Protein AF-A0A2V9NDW3-F1 (afdb_monomer_lite)

pLDDT: mean 90.46, std 9.95, range [51.25, 98.56]

Foldseek 3Di:
DQAAALDPPDDLQRVLVVLLVAFLLCCCCPRLNHDVVVSVVQQCVCCVPPVGGSRPHGSSLCVLQPHDRCRNNPHDDADHPNHDPSSGDDPVVVVDDDADPVHCVVVVVVD

Secondary structure (DSSP, 8-state):
-PPP-SSTT--HHHHHHHHTTSBHHHIIIIIS---HHHHHHHTTTTHHHHSS-TTTSBHHHHHHTT-SS-GGG-PPSSPPTT--GGGS--HHHHT-----TTTTHHHHTT-

Sequence (111 aa):
RRGADYFPGLSSDEKKARLARMSYAHYLTDIARVDPQIVKLYQNAPQALFGLGIDAMSAQDAWGYGFLGFRGLNLEPGAGKGMNRDIIPNEEAENYFYHFPDGNASIARLL

Structure (mmCIF, N/CA/C/O backbone):
data_AF-A0A2V9NDW3-F1
#
_entry.id   AF-A0A2V9NDW3-F1
#
loop_
_atom_site.group_PDB
_atom_site.id
_atom_site.type_symbol
_atom_site.label_atom_id
_atom_site.label_alt_id
_atom_site.label_comp_id
_atom_site.label_asym_id
_atom_site.label_entity_id
_atom_site.label_seq_id
_atom_site.pdbx_PDB_ins_code
_atom_site.Cartn_x
_atom_site.Cartn_y
_atom_site.Cartn_z
_atom_site.occupancy
_atom_site.B_iso_or_equiv
_atom_site.auth_seq_id
_atom_site.auth_comp_id
_atom_site.auth_asym_id
_atom_site.auth_atom_id
_atom_site.pdbx_PDB_model_num
ATOM 1 N N . ARG A 1 1 ? -16.375 10.147 -3.235 1.00 51.25 1 ARG A N 1
ATOM 2 C CA . ARG A 1 1 ? -16.904 9.271 -2.157 1.00 51.25 1 ARG A CA 1
ATOM 3 C C . ARG A 1 1 ? -15.755 8.986 -1.187 1.00 51.25 1 ARG A C 1
ATOM 5 O O . ARG A 1 1 ? -14.662 8.723 -1.676 1.00 51.25 1 ARG A O 1
ATOM 12 N N . ARG A 1 2 ? -15.941 9.134 0.135 1.00 65.19 2 ARG A N 1
ATOM 13 C CA . ARG A 1 2 ? -14.932 8.711 1.133 1.00 65.19 2 ARG A CA 1
ATOM 14 C C . ARG A 1 2 ? -14.798 7.180 1.057 1.00 65.19 2 ARG A C 1
ATOM 16 O O . ARG A 1 2 ? -15.808 6.517 0.843 1.00 65.19 2 ARG A O 1
ATOM 23 N N . GLY A 1 3 ? -13.574 6.650 1.109 1.00 80.00 3 GLY A N 1
ATOM 24 C CA . GLY A 1 3 ? -13.339 5.197 1.127 1.00 80.00 3 GLY A CA 1
ATOM 25 C C . GLY A 1 3 ? -13.713 4.586 2.482 1.00 80.00 3 GLY A C 1
ATOM 26 O O . GLY A 1 3 ? -13.918 5.331 3.438 1.00 80.00 3 GLY A O 1
ATOM 27 N N . ALA A 1 4 ? -13.790 3.257 2.568 1.00 89.94 4 ALA A N 1
ATOM 28 C CA . ALA A 1 4 ? -14.029 2.552 3.828 1.00 89.94 4 ALA A CA 1
ATOM 29 C C . ALA A 1 4 ? -12.758 2.496 4.693 1.00 89.94 4 ALA A C 1
ATOM 31 O O . ALA A 1 4 ? -11.664 2.270 4.170 1.00 89.94 4 ALA A O 1
ATOM 32 N N . ASP A 1 5 ? -12.903 2.685 6.007 1.00 94.69 5 ASP A N 1
ATOM 33 C CA . ASP A 1 5 ? -11.826 2.412 6.959 1.00 94.69 5 ASP A CA 1
ATOM 34 C C . ASP A 1 5 ? -11.834 0.923 7.314 1.00 94.69 5 ASP A C 1
ATOM 36 O O . ASP A 1 5 ? -12.727 0.445 8.012 1.00 94.69 5 ASP A O 1
ATOM 40 N N . TYR A 1 6 ? -10.850 0.181 6.811 1.00 95.69 6 TYR A N 1
ATOM 41 C CA . TYR A 1 6 ? -10.739 -1.259 7.047 1.00 95.69 6 TYR A CA 1
ATOM 42 C C . TYR A 1 6 ? -10.116 -1.608 8.403 1.00 95.69 6 TYR A C 1
ATOM 44 O O . TYR A 1 6 ? -10.124 -2.774 8.796 1.00 95.69 6 TYR A O 1
ATOM 52 N N . PHE A 1 7 ? -9.580 -0.617 9.122 1.00 96.69 7 PHE A N 1
ATOM 53 C CA . PHE A 1 7 ? -8.934 -0.800 10.421 1.00 96.69 7 PHE A CA 1
ATOM 54 C C . PHE A 1 7 ? -9.490 0.179 11.467 1.00 96.69 7 PHE A C 1
ATOM 56 O O . PHE A 1 7 ? -8.728 0.966 12.039 1.00 96.69 7 PHE A O 1
ATOM 63 N N . PRO A 1 8 ? -10.810 0.163 11.723 1.00 95.94 8 PRO A N 1
ATOM 64 C CA . PRO A 1 8 ? -11.409 1.075 12.685 1.00 95.94 8 PRO A CA 1
ATOM 65 C C . PRO A 1 8 ? -10.797 0.869 14.077 1.00 95.94 8 PRO A C 1
ATOM 67 O O . PRO A 1 8 ? -10.533 -0.258 14.495 1.00 95.94 8 PRO A O 1
ATOM 70 N N . GLY A 1 9 ? -10.572 1.973 14.788 1.00 96.62 9 GLY A N 1
ATOM 71 C CA . GLY A 1 9 ? -10.006 1.967 16.140 1.00 96.62 9 GLY A CA 1
ATOM 72 C C . GLY A 1 9 ? -8.478 1.897 16.215 1.00 96.62 9 GLY A C 1
ATOM 73 O O . GLY A 1 9 ? -7.946 2.039 17.309 1.00 96.62 9 GLY A O 1
ATOM 74 N N . LEU A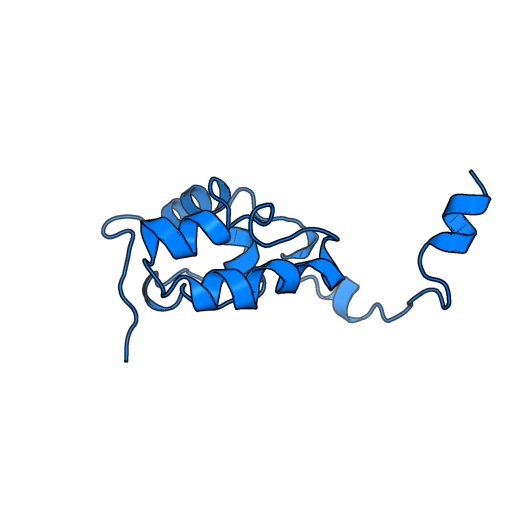 1 10 ? -7.772 1.730 15.091 1.00 98.06 10 LEU A N 1
ATOM 75 C CA . LEU A 1 10 ? -6.312 1.857 15.048 1.00 98.06 10 LEU A CA 1
ATOM 76 C C . LEU A 1 10 ? -5.893 3.299 14.745 1.00 98.06 10 LEU A C 1
ATOM 78 O O . LEU A 1 10 ? -6.498 3.969 13.904 1.00 98.06 10 LEU A O 1
ATOM 82 N N . SER A 1 11 ? -4.814 3.751 15.376 1.00 98.00 11 SER A N 1
ATOM 83 C CA . SER A 1 11 ? -4.102 4.971 14.991 1.00 98.00 11 SER A CA 1
ATOM 84 C C . SER A 1 11 ? -3.438 4.818 13.618 1.00 98.00 11 SER A C 1
ATOM 86 O O . SER A 1 11 ? -3.206 3.708 13.135 1.00 98.00 11 SER A O 1
ATOM 88 N N . SER A 1 12 ? -3.092 5.940 12.981 1.00 98.00 12 SER A N 1
ATOM 89 C CA . SER A 1 12 ? -2.375 5.938 11.697 1.00 98.00 12 SER A CA 1
ATOM 90 C C . SER A 1 12 ? -1.098 5.083 11.744 1.00 98.00 12 SER A C 1
ATOM 92 O O . SER A 1 12 ? -0.868 4.274 10.844 1.00 98.00 12 SER A O 1
ATOM 94 N N . ASP A 1 13 ? -0.310 5.181 12.818 1.00 98.12 13 ASP A N 1
ATOM 95 C CA . ASP A 1 13 ? 0.936 4.420 12.964 1.00 98.12 13 ASP A CA 1
ATOM 96 C C . ASP A 1 13 ? 0.695 2.917 13.129 1.00 98.12 13 ASP A C 1
ATOM 98 O O . ASP A 1 13 ? 1.405 2.105 12.533 1.00 98.12 13 ASP A O 1
ATOM 102 N N . GLU A 1 14 ? -0.344 2.523 13.868 1.00 98.25 14 GLU A N 1
ATOM 103 C CA . GLU A 1 14 ? -0.741 1.116 13.990 1.00 98.25 14 GLU A CA 1
ATOM 104 C C . GLU A 1 14 ? -1.244 0.556 12.656 1.00 98.25 14 GLU A C 1
ATOM 106 O O . GLU A 1 14 ? -0.900 -0.571 12.288 1.00 98.25 14 GLU A O 1
ATOM 111 N N . LYS A 1 15 ? -2.006 1.347 11.887 1.00 98.50 15 LYS A N 1
ATOM 112 C CA . LYS A 1 15 ? -2.437 0.964 10.536 1.00 98.50 15 LYS A CA 1
ATOM 113 C C . LYS A 1 15 ? -1.236 0.771 9.614 1.00 98.50 15 LYS A C 1
ATOM 115 O O . LYS A 1 15 ? -1.152 -0.261 8.952 1.00 98.50 15 LYS A O 1
ATOM 120 N N . LYS A 1 16 ? -0.283 1.709 9.604 1.00 98.38 16 LYS A N 1
ATOM 121 C CA . LYS A 1 16 ? 0.965 1.608 8.828 1.00 98.38 16 LYS A CA 1
ATOM 122 C C . LYS A 1 16 ? 1.779 0.373 9.221 1.00 98.38 16 LYS A C 1
ATOM 124 O O . LYS A 1 16 ? 2.153 -0.415 8.355 1.00 98.38 16 LYS A O 1
ATOM 129 N N . ALA A 1 17 ? 1.973 0.140 10.520 1.00 98.12 17 ALA A N 1
ATOM 130 C CA . ALA A 1 17 ? 2.690 -1.029 11.026 1.00 98.12 17 ALA A CA 1
ATOM 131 C C . ALA A 1 17 ? 2.007 -2.350 10.640 1.00 98.12 17 ALA A C 1
ATOM 133 O O . ALA A 1 17 ? 2.687 -3.329 10.335 1.00 98.12 17 ALA A O 1
ATOM 134 N N . ARG A 1 18 ? 0.669 -2.387 10.617 1.00 98.19 18 ARG A N 1
ATOM 135 C CA . ARG A 1 18 ? -0.096 -3.547 10.147 1.00 98.19 18 ARG A CA 1
ATOM 136 C C . ARG A 1 18 ? 0.060 -3.761 8.642 1.00 98.19 18 ARG A C 1
ATOM 138 O O . ARG A 1 18 ? 0.310 -4.886 8.216 1.00 98.19 18 ARG A O 1
ATOM 145 N N . LEU A 1 19 ? -0.047 -2.697 7.846 1.00 98.56 19 LEU A N 1
ATOM 146 C CA . LEU A 1 19 ? 0.154 -2.734 6.393 1.00 98.56 19 LEU A CA 1
ATOM 147 C C . LEU A 1 19 ? 1.576 -3.182 6.008 1.00 98.56 19 LEU A C 1
ATOM 149 O O . LEU A 1 19 ? 1.750 -3.841 4.989 1.00 98.56 19 LEU A O 1
ATOM 153 N N . ALA A 1 20 ? 2.577 -2.905 6.847 1.00 98.12 20 ALA A N 1
ATOM 154 C CA . ALA A 1 20 ? 3.956 -3.376 6.674 1.00 98.12 20 ALA A CA 1
ATOM 155 C C . ALA A 1 20 ? 4.106 -4.909 6.713 1.00 98.12 20 ALA A C 1
ATOM 157 O O . ALA A 1 20 ? 5.140 -5.445 6.324 1.00 98.12 20 ALA A O 1
ATOM 158 N N . ARG A 1 21 ? 3.115 -5.623 7.264 1.00 97.62 21 ARG A N 1
ATOM 159 C CA . ARG A 1 21 ? 3.166 -7.072 7.525 1.00 97.62 21 ARG A CA 1
ATOM 160 C C . ARG A 1 21 ? 2.298 -7.894 6.575 1.00 97.62 21 ARG A C 1
ATOM 162 O O . ARG A 1 21 ? 2.133 -9.089 6.794 1.00 97.62 21 ARG A O 1
ATOM 169 N N . MET A 1 22 ? 1.744 -7.273 5.538 1.00 98.25 22 MET A N 1
ATOM 170 C CA . MET A 1 22 ? 0.986 -7.953 4.491 1.00 98.25 22 MET A CA 1
ATOM 171 C C . MET A 1 22 ? 1.413 -7.444 3.121 1.00 98.25 22 MET A C 1
ATOM 173 O O . MET A 1 22 ? 1.797 -6.282 2.981 1.00 98.25 22 MET A O 1
ATOM 177 N N . SER A 1 23 ? 1.323 -8.305 2.112 1.00 98.31 23 SER A N 1
ATOM 178 C CA . SER A 1 23 ? 1.519 -7.875 0.734 1.00 98.31 23 SER A CA 1
ATOM 179 C C . SER A 1 23 ? 0.359 -6.996 0.272 1.00 98.31 23 SER A C 1
ATOM 181 O O . SER A 1 23 ? -0.759 -7.073 0.796 1.00 98.31 23 SER A O 1
ATOM 183 N N . TYR A 1 24 ? 0.601 -6.164 -0.734 1.00 98.19 24 TYR A N 1
ATOM 184 C CA . TYR A 1 24 ? -0.453 -5.365 -1.344 1.00 98.19 24 TYR A CA 1
ATOM 185 C C . TYR A 1 24 ? -1.504 -6.253 -2.035 1.00 98.19 24 TYR A C 1
ATOM 187 O O . TYR A 1 24 ? -2.694 -5.957 -1.948 1.00 98.19 24 TYR A O 1
ATOM 195 N N . ALA A 1 25 ? -1.107 -7.403 -2.599 1.00 98.31 25 ALA A N 1
ATOM 196 C CA . ALA A 1 25 ? -2.039 -8.423 -3.096 1.00 98.31 25 ALA A CA 1
ATOM 197 C C . ALA A 1 25 ? -3.013 -8.914 -2.010 1.00 98.31 25 ALA A C 1
ATOM 199 O O . ALA A 1 25 ? -4.226 -8.946 -2.231 1.00 98.31 25 ALA A O 1
ATOM 200 N N . HIS A 1 26 ? -2.487 -9.271 -0.831 1.00 98.50 26 HIS A N 1
ATOM 201 C CA . HIS A 1 26 ? -3.283 -9.719 0.316 1.00 98.50 26 HIS A CA 1
ATOM 202 C C . HIS A 1 26 ? -4.216 -8.593 0.779 1.00 98.50 26 HIS A C 1
ATOM 204 O O . HIS A 1 26 ? -5.419 -8.801 0.925 1.00 98.50 26 HIS A O 1
ATOM 210 N N . TYR A 1 27 ? -3.705 -7.367 0.918 1.00 98.50 27 TYR A N 1
ATOM 211 C CA . TYR A 1 27 ? -4.535 -6.217 1.270 1.00 98.50 27 TYR A CA 1
ATOM 212 C C . TYR A 1 27 ? -5.710 -6.018 0.297 1.00 98.50 27 TYR A C 1
ATOM 214 O O . TYR A 1 27 ? -6.851 -5.875 0.736 1.00 98.50 27 TYR A O 1
ATOM 222 N N . LEU A 1 28 ? -5.460 -6.044 -1.014 1.00 97.88 28 LEU A N 1
ATOM 223 C CA . LEU A 1 28 ? -6.511 -5.883 -2.019 1.00 97.88 28 LEU A CA 1
ATOM 224 C C . LEU A 1 28 ? -7.548 -7.014 -1.968 1.00 97.88 28 LEU A C 1
ATOM 226 O O . LEU A 1 28 ? -8.745 -6.744 -2.069 1.00 97.88 28 LEU A O 1
ATOM 230 N N . THR A 1 29 ? -7.094 -8.252 -1.781 1.00 97.94 29 THR A N 1
ATOM 231 C CA . THR A 1 29 ? -7.943 -9.451 -1.827 1.00 97.94 29 THR A CA 1
ATOM 232 C C . THR A 1 29 ? -8.784 -9.608 -0.562 1.00 97.94 29 THR A C 1
ATOM 234 O O . THR A 1 29 ? -10.008 -9.687 -0.644 1.00 97.94 29 THR A O 1
ATOM 237 N N . ASP A 1 30 ? -8.159 -9.601 0.616 1.00 97.81 30 ASP A N 1
ATOM 238 C CA . ASP A 1 30 ? -8.830 -10.044 1.845 1.00 97.81 30 ASP A CA 1
ATOM 239 C C . ASP A 1 30 ? -9.342 -8.883 2.701 1.00 97.81 30 ASP A C 1
ATOM 241 O O . ASP A 1 30 ? -10.361 -9.015 3.390 1.00 97.81 30 ASP A O 1
ATOM 245 N N . ILE A 1 31 ? -8.662 -7.731 2.638 1.00 97.56 31 ILE A N 1
ATOM 246 C CA . ILE A 1 31 ? -8.996 -6.547 3.439 1.00 97.56 31 ILE A CA 1
ATOM 247 C C . ILE A 1 31 ? -9.925 -5.614 2.662 1.00 97.56 31 ILE A C 1
ATOM 249 O O . ILE A 1 31 ? -11.042 -5.350 3.101 1.00 97.56 31 ILE A O 1
ATOM 253 N N . ALA A 1 32 ? -9.479 -5.133 1.500 1.00 96.25 32 ALA A N 1
ATOM 254 C CA . ALA A 1 32 ? -10.249 -4.215 0.668 1.00 96.25 32 ALA A CA 1
ATOM 255 C C . ALA A 1 32 ? -11.299 -4.928 -0.197 1.00 96.25 32 ALA A C 1
ATOM 257 O O . ALA A 1 32 ? -12.240 -4.279 -0.654 1.00 96.25 32 ALA A O 1
ATOM 258 N N . ARG A 1 33 ? -11.148 -6.245 -0.405 1.00 96.19 33 ARG A N 1
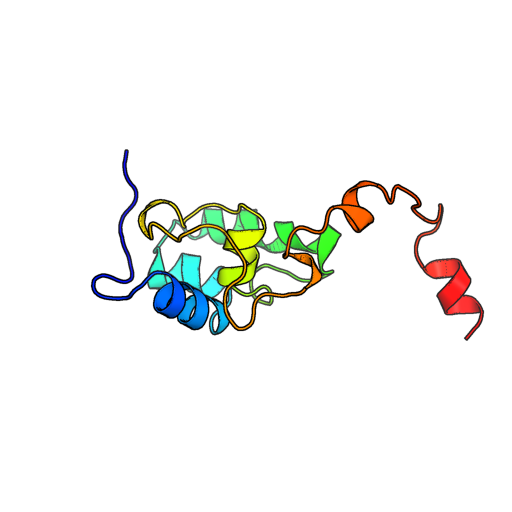ATOM 259 C CA . ARG A 1 33 ? -12.058 -7.104 -1.181 1.00 96.19 33 ARG A CA 1
ATOM 260 C C . ARG A 1 33 ? -12.423 -6.502 -2.536 1.00 96.19 33 ARG A C 1
ATOM 262 O O . ARG A 1 33 ? -13.594 -6.445 -2.913 1.00 96.19 33 ARG A O 1
ATOM 269 N N . VAL A 1 34 ? -11.412 -6.001 -3.242 1.00 94.44 34 VAL A N 1
ATOM 270 C CA . VAL A 1 34 ? -11.597 -5.473 -4.596 1.00 94.44 34 VAL A CA 1
ATOM 271 C C . VAL A 1 34 ? -11.852 -6.614 -5.577 1.00 94.44 34 VAL A C 1
ATOM 273 O O . VAL A 1 34 ? -11.578 -7.779 -5.290 1.00 94.44 34 VAL A O 1
ATOM 276 N N . ASP A 1 35 ? -12.353 -6.273 -6.760 1.00 96.50 35 ASP A N 1
ATOM 277 C CA . ASP A 1 35 ? -12.526 -7.253 -7.826 1.00 96.50 35 ASP A CA 1
ATOM 278 C C . ASP A 1 35 ? -11.176 -7.929 -8.177 1.00 96.50 35 ASP A C 1
ATOM 280 O O . ASP A 1 35 ? -10.173 -7.223 -8.353 1.00 96.50 35 ASP A O 1
ATOM 284 N N . PRO A 1 36 ? -11.111 -9.269 -8.318 1.00 96.69 36 PRO A N 1
ATOM 285 C CA . PRO A 1 36 ? -9.883 -9.983 -8.674 1.00 96.69 36 PRO A CA 1
ATOM 286 C C . PRO A 1 36 ? -9.199 -9.488 -9.960 1.00 96.69 36 PRO A C 1
ATOM 288 O O . PRO A 1 36 ? -7.987 -9.648 -10.117 1.00 96.69 36 PRO A O 1
ATOM 291 N N . GLN A 1 37 ? -9.938 -8.876 -10.890 1.00 97.62 37 GLN A N 1
ATOM 292 C CA . GLN A 1 37 ? -9.370 -8.255 -12.088 1.00 97.62 37 GLN A CA 1
ATOM 293 C C . GLN A 1 37 ? -8.462 -7.065 -11.750 1.00 97.62 37 GLN A C 1
ATOM 295 O O . GLN A 1 37 ? -7.476 -6.845 -12.452 1.00 97.62 37 GLN A O 1
ATOM 300 N N . ILE A 1 38 ? -8.729 -6.338 -10.661 1.00 95.31 38 ILE A N 1
ATOM 301 C CA . ILE A 1 38 ? -7.867 -5.247 -10.183 1.00 95.31 38 ILE A CA 1
ATOM 302 C C . ILE A 1 38 ? -6.548 -5.802 -9.647 1.00 95.31 38 ILE A C 1
ATOM 304 O O . ILE A 1 38 ? -5.491 -5.255 -9.950 1.00 95.31 38 ILE A O 1
ATOM 308 N N . VAL A 1 39 ? -6.584 -6.919 -8.915 1.00 96.69 39 VAL A N 1
ATOM 309 C CA . VAL A 1 39 ? -5.365 -7.587 -8.428 1.00 96.69 39 VAL A CA 1
ATOM 310 C C . VAL A 1 39 ? -4.494 -8.021 -9.610 1.00 96.69 39 VAL A C 1
ATOM 312 O O . VAL A 1 39 ? -3.304 -7.718 -9.643 1.00 96.69 39 VAL A O 1
ATOM 315 N N . LYS A 1 40 ? -5.099 -8.637 -10.637 1.00 96.19 40 LYS A N 1
ATOM 316 C CA . LYS A 1 40 ? -4.393 -9.022 -11.872 1.00 96.19 40 LYS A CA 1
ATOM 317 C C . LYS A 1 40 ? -3.803 -7.823 -12.612 1.00 96.19 40 LYS A C 1
ATOM 319 O O . LYS A 1 40 ? -2.674 -7.906 -13.081 1.00 96.19 40 LYS A O 1
ATOM 324 N N . LEU A 1 41 ? -4.548 -6.720 -12.703 1.00 94.94 41 LEU A N 1
ATOM 325 C CA . LEU A 1 41 ? -4.085 -5.489 -13.345 1.00 94.94 41 LEU A CA 1
ATOM 326 C C . LEU A 1 41 ? -2.856 -4.909 -12.633 1.00 94.94 41 LEU A C 1
ATOM 328 O O . LEU A 1 41 ? -1.903 -4.496 -13.287 1.00 94.94 41 LEU A O 1
ATOM 332 N N . TYR A 1 42 ? -2.869 -4.895 -11.300 1.00 94.62 42 TYR A N 1
ATOM 333 C CA . TYR A 1 42 ? -1.779 -4.335 -10.506 1.00 94.62 42 TYR A CA 1
ATOM 334 C C . TYR A 1 42 ? -0.593 -5.285 -10.332 1.00 94.62 42 TYR A C 1
ATOM 336 O O . TYR A 1 42 ? 0.461 -4.815 -9.911 1.00 94.62 42 TYR A O 1
ATOM 344 N N . GLN A 1 43 ? -0.721 -6.574 -10.678 1.00 95.94 43 GLN A N 1
ATOM 345 C CA . GLN A 1 43 ? 0.266 -7.608 -10.351 1.00 95.94 43 GLN A CA 1
ATOM 346 C C . GLN A 1 43 ? 1.708 -7.201 -10.675 1.00 95.94 43 GLN A C 1
ATOM 348 O O . GLN A 1 43 ? 2.589 -7.334 -9.830 1.00 95.94 43 GLN A O 1
ATOM 353 N N . ASN A 1 44 ? 1.924 -6.640 -11.866 1.00 95.12 44 ASN A N 1
ATOM 354 C CA . ASN A 1 44 ? 3.250 -6.281 -12.369 1.00 95.12 44 ASN A CA 1
ATOM 355 C C . ASN A 1 44 ? 3.589 -4.788 -12.219 1.00 95.12 44 ASN A C 1
ATOM 357 O O . ASN A 1 44 ? 4.685 -4.381 -12.591 1.00 95.12 44 ASN A O 1
ATOM 361 N N . ALA A 1 45 ? 2.686 -3.964 -11.673 1.00 93.00 45 ALA A N 1
ATOM 362 C CA . ALA A 1 45 ? 2.889 -2.519 -11.549 1.00 93.00 45 ALA A CA 1
ATOM 363 C C . ALA A 1 45 ? 4.196 -2.115 -10.825 1.00 93.00 45 ALA A C 1
ATOM 365 O O . ALA A 1 45 ? 4.836 -1.169 -11.283 1.00 93.00 45 ALA A O 1
ATOM 366 N N . PRO A 1 46 ? 4.648 -2.806 -9.755 1.00 91.94 46 PRO A N 1
ATOM 367 C CA . PRO A 1 46 ? 5.894 -2.444 -9.080 1.00 91.94 46 PRO A CA 1
ATOM 368 C C . PRO A 1 46 ? 7.167 -3.009 -9.733 1.00 91.94 46 PRO A C 1
ATOM 370 O O . PRO A 1 46 ? 8.260 -2.677 -9.276 1.00 91.94 46 PRO A O 1
ATOM 373 N N . GLN A 1 47 ? 7.085 -3.821 -10.796 1.00 90.25 47 GLN A N 1
ATOM 374 C CA . GLN A 1 47 ? 8.264 -4.501 -11.358 1.00 90.25 47 GLN A CA 1
ATOM 375 C C . GLN A 1 47 ? 9.329 -3.539 -11.886 1.00 90.25 47 GLN A C 1
ATOM 377 O O . GLN A 1 47 ? 10.514 -3.817 -11.742 1.00 90.25 47 GLN A O 1
ATOM 382 N N . ALA A 1 48 ? 8.931 -2.397 -12.451 1.00 81.31 48 ALA A N 1
ATOM 383 C CA . ALA A 1 48 ? 9.880 -1.397 -12.941 1.00 81.31 48 ALA A CA 1
ATOM 384 C C . ALA A 1 48 ? 10.725 -0.764 -11.818 1.00 81.31 48 ALA A C 1
ATOM 386 O O . ALA A 1 48 ? 11.792 -0.226 -12.092 1.00 81.31 48 ALA A O 1
ATOM 387 N N . LEU A 1 49 ? 10.255 -0.834 -10.569 1.00 79.69 49 LEU A N 1
ATOM 388 C CA . LEU A 1 49 ? 10.932 -0.269 -9.402 1.00 79.69 49 LEU A CA 1
ATOM 389 C C . LEU A 1 49 ? 11.631 -1.328 -8.562 1.00 79.69 49 LEU A C 1
ATOM 391 O O . LEU A 1 49 ? 12.764 -1.138 -8.143 1.00 79.69 49 LEU A O 1
ATOM 395 N N . PHE A 1 50 ? 10.949 -2.446 -8.321 1.00 81.62 50 PHE A N 1
ATOM 396 C CA . PHE A 1 50 ? 11.381 -3.461 -7.363 1.00 81.62 50 PHE A CA 1
ATOM 397 C C . PHE A 1 50 ? 11.775 -4.786 -8.016 1.00 81.62 50 PHE A C 1
ATOM 399 O O . PHE A 1 50 ? 12.237 -5.686 -7.323 1.00 81.62 50 PHE A O 1
ATOM 406 N N . GLY A 1 51 ? 11.546 -4.960 -9.322 1.00 87.88 51 GLY A N 1
ATOM 407 C CA . GLY A 1 51 ? 11.720 -6.246 -10.011 1.00 87.88 51 GLY A CA 1
ATOM 408 C C . GLY A 1 51 ? 10.731 -7.335 -9.572 1.00 87.88 51 GLY A C 1
ATOM 409 O O . GLY A 1 51 ? 10.859 -8.486 -9.978 1.00 87.88 51 GLY A O 1
ATOM 410 N N . LEU A 1 52 ? 9.745 -6.986 -8.742 1.00 91.50 52 LEU A N 1
ATOM 411 C CA . LEU A 1 52 ? 8.823 -7.902 -8.073 1.00 91.50 52 LEU A CA 1
ATOM 412 C C . LEU A 1 52 ? 7.371 -7.445 -8.260 1.00 91.50 52 LEU A C 1
ATOM 414 O O . LEU A 1 52 ? 7.121 -6.296 -8.625 1.00 91.50 52 LEU A O 1
ATOM 418 N N . GLY A 1 53 ? 6.417 -8.349 -8.023 1.00 96.12 53 GLY A N 1
ATOM 419 C CA . GLY A 1 53 ? 4.984 -8.058 -8.077 1.00 96.12 53 GLY A CA 1
ATOM 420 C C . GLY A 1 53 ? 4.385 -7.589 -6.745 1.00 96.12 53 GLY A C 1
ATOM 421 O O . GLY A 1 53 ? 5.050 -7.545 -5.708 1.00 96.12 53 GLY A O 1
ATOM 422 N N . ILE A 1 54 ? 3.093 -7.240 -6.758 1.00 97.62 54 ILE A N 1
ATOM 423 C CA . ILE A 1 54 ? 2.359 -6.764 -5.561 1.00 97.62 54 ILE A CA 1
ATOM 424 C C . ILE A 1 54 ? 2.149 -7.844 -4.490 1.00 97.62 54 ILE A C 1
ATOM 426 O O . ILE A 1 54 ? 1.732 -7.543 -3.372 1.00 97.62 54 ILE A O 1
ATOM 430 N N . ASP A 1 55 ? 2.406 -9.100 -4.831 1.00 96.94 55 ASP A N 1
ATOM 431 C CA . ASP A 1 55 ? 2.459 -10.246 -3.928 1.00 96.94 55 ASP A CA 1
ATOM 432 C C . ASP A 1 55 ? 3.709 -10.228 -3.035 1.00 96.94 55 ASP A C 1
ATOM 434 O O . ASP A 1 55 ? 3.670 -10.785 -1.939 1.00 96.94 55 ASP A O 1
ATOM 438 N N . ALA A 1 56 ? 4.764 -9.519 -3.452 1.00 95.56 56 ALA A N 1
ATOM 439 C CA . ALA A 1 56 ? 5.999 -9.329 -2.692 1.00 95.56 56 ALA A CA 1
ATOM 440 C C . ALA A 1 56 ? 6.210 -7.884 -2.188 1.00 95.56 56 ALA A C 1
ATOM 442 O O . ALA A 1 56 ? 7.050 -7.653 -1.322 1.00 95.56 56 ALA A O 1
ATOM 443 N N . MET A 1 57 ? 5.442 -6.908 -2.683 1.00 95.69 57 MET A N 1
ATO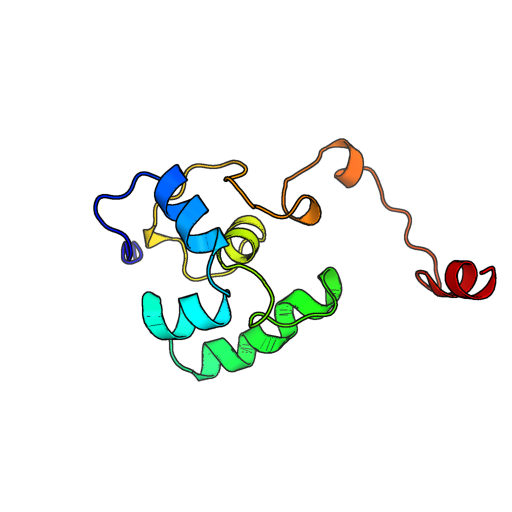M 444 C CA . MET A 1 57 ? 5.438 -5.527 -2.179 1.00 95.69 57 MET A CA 1
ATOM 445 C C . MET A 1 57 ? 4.555 -5.406 -0.930 1.00 95.69 57 MET A C 1
ATOM 447 O O . MET A 1 57 ? 3.408 -5.857 -0.950 1.00 95.69 57 MET A O 1
ATOM 451 N N . SER A 1 58 ? 5.037 -4.766 0.143 1.00 97.81 58 SER A N 1
ATOM 452 C CA . SER A 1 58 ? 4.197 -4.536 1.326 1.00 97.81 58 SER A CA 1
ATOM 453 C C . SER A 1 58 ? 3.057 -3.554 1.023 1.00 97.81 58 SER A C 1
ATOM 455 O O . SER A 1 58 ? 3.193 -2.643 0.203 1.00 97.81 58 SER A O 1
ATOM 457 N N . ALA A 1 59 ? 1.917 -3.697 1.699 1.00 98.19 59 ALA A N 1
ATOM 458 C CA . ALA A 1 59 ? 0.796 -2.777 1.512 1.00 98.19 59 ALA A CA 1
ATOM 459 C C . ALA A 1 59 ? 1.119 -1.356 2.014 1.00 98.19 59 ALA A C 1
ATOM 461 O O . ALA A 1 59 ? 0.566 -0.382 1.508 1.00 98.19 59 ALA A O 1
ATOM 462 N N . GLN A 1 60 ? 2.036 -1.219 2.979 1.00 98.25 60 GLN A N 1
ATOM 463 C CA . GLN A 1 60 ? 2.523 0.089 3.421 1.00 98.25 60 GLN A CA 1
ATOM 464 C C . GLN A 1 60 ? 3.349 0.770 2.325 1.00 98.25 60 GLN A C 1
ATOM 466 O O . GLN A 1 60 ? 3.170 1.962 2.089 1.00 98.25 60 GLN A O 1
ATOM 471 N N . ASP A 1 61 ? 4.219 0.022 1.647 1.00 96.88 61 ASP A N 1
ATOM 472 C CA . ASP A 1 61 ? 5.019 0.549 0.542 1.00 96.88 61 ASP A CA 1
ATOM 473 C C . ASP A 1 61 ? 4.126 0.949 -0.631 1.00 96.88 61 ASP A C 1
ATOM 475 O O . ASP A 1 61 ? 4.309 2.012 -1.212 1.00 96.88 61 ASP A O 1
ATOM 479 N N . ALA A 1 62 ? 3.102 0.145 -0.936 1.00 96.94 62 ALA A N 1
ATOM 480 C CA . ALA A 1 62 ? 2.107 0.485 -1.950 1.00 96.94 62 ALA A CA 1
ATOM 481 C C . ALA A 1 62 ? 1.370 1.795 -1.615 1.00 96.94 62 ALA A C 1
ATOM 483 O O . ALA A 1 62 ? 1.134 2.610 -2.506 1.00 96.94 62 ALA A O 1
ATOM 484 N N . TRP A 1 63 ? 1.044 2.032 -0.339 1.00 97.38 63 TRP A N 1
ATOM 485 C CA . TRP A 1 63 ? 0.481 3.311 0.099 1.00 97.38 63 TRP A CA 1
ATOM 486 C C . TRP A 1 63 ? 1.467 4.468 -0.084 1.00 97.38 63 TRP A C 1
ATOM 488 O O . TRP A 1 63 ? 1.089 5.485 -0.663 1.00 97.38 63 TRP A O 1
ATOM 498 N N . GLY A 1 64 ? 2.716 4.311 0.367 1.00 94.94 64 GLY A N 1
ATOM 499 C CA . GLY A 1 64 ? 3.746 5.344 0.226 1.00 94.94 64 GLY A CA 1
ATOM 500 C C . GLY A 1 64 ? 4.065 5.670 -1.236 1.00 94.94 64 GLY A C 1
ATOM 501 O O . GLY A 1 64 ? 4.290 6.826 -1.572 1.00 94.94 64 GLY A O 1
ATOM 502 N N . TYR A 1 65 ? 3.973 4.673 -2.118 1.00 93.25 65 TYR A N 1
ATOM 503 C CA . TYR A 1 65 ? 4.125 4.833 -3.563 1.00 93.25 65 TYR A CA 1
ATOM 504 C C . TYR A 1 65 ? 2.895 5.462 -4.255 1.00 93.25 65 TYR A C 1
ATOM 506 O O . TYR A 1 65 ? 2.944 5.819 -5.429 1.00 93.25 65 TYR A O 1
ATOM 514 N N . GLY A 1 66 ? 1.768 5.604 -3.549 1.00 93.62 66 GLY A N 1
ATOM 515 C CA . GLY A 1 66 ? 0.552 6.222 -4.085 1.00 93.62 66 GLY A CA 1
ATOM 516 C C . GLY A 1 66 ? -0.384 5.271 -4.838 1.00 93.62 66 GLY A C 1
ATOM 517 O O . GLY A 1 66 ? -1.236 5.725 -5.607 1.00 93.62 66 GLY A O 1
ATOM 518 N N . PHE A 1 67 ? -0.282 3.956 -4.624 1.00 95.19 67 PHE A N 1
ATOM 519 C CA . PHE A 1 67 ? -1.260 3.007 -5.157 1.00 95.19 67 PHE A CA 1
ATOM 520 C C . PHE A 1 67 ? -2.651 3.175 -4.523 1.00 95.19 67 PHE A C 1
ATOM 522 O O . PHE A 1 67 ? -2.856 3.840 -3.505 1.00 95.19 67 PHE A O 1
ATOM 529 N N . LEU A 1 68 ? -3.659 2.610 -5.189 1.00 93.88 68 LEU A N 1
ATOM 530 C CA . LEU A 1 68 ? -5.065 2.776 -4.825 1.00 93.88 68 LEU A CA 1
ATOM 531 C C . LEU A 1 68 ? -5.455 1.938 -3.591 1.00 93.88 68 LEU A C 1
ATO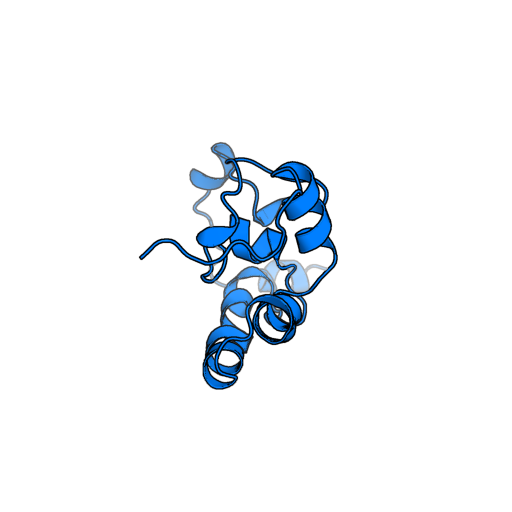M 533 O O . LEU A 1 68 ? -4.722 1.082 -3.119 1.00 93.88 68 LEU A O 1
ATOM 537 N N . GLY A 1 69 ? -6.657 2.181 -3.062 1.00 94.50 69 GLY A N 1
ATOM 538 C CA . GLY A 1 69 ? -7.255 1.366 -1.993 1.00 94.50 69 GLY A CA 1
ATOM 539 C C . GLY A 1 69 ? -7.157 1.960 -0.586 1.00 94.50 69 GLY A C 1
ATOM 540 O O . GLY A 1 69 ? -8.036 1.714 0.232 1.00 94.50 69 GLY A O 1
ATOM 541 N N . PHE A 1 70 ? -6.198 2.849 -0.322 1.00 96.75 70 PHE A N 1
ATOM 542 C CA . PHE A 1 70 ? -5.916 3.322 1.045 1.00 96.75 70 PHE A CA 1
ATOM 543 C C . PHE A 1 70 ? -6.717 4.548 1.507 1.00 96.75 70 PHE A C 1
ATOM 545 O O . PHE A 1 70 ? -6.661 4.912 2.678 1.00 96.75 70 PHE A O 1
ATOM 552 N N . ARG A 1 71 ? -7.486 5.199 0.620 1.00 94.44 71 ARG A N 1
ATOM 553 C CA . ARG A 1 71 ? -8.133 6.502 0.896 1.00 94.44 71 ARG A CA 1
ATOM 554 C C . ARG A 1 71 ? -8.994 6.516 2.166 1.00 94.44 71 ARG A C 1
ATOM 556 O O . ARG A 1 71 ? -9.079 7.543 2.825 1.00 94.44 71 ARG A O 1
ATOM 563 N N . GLY A 1 72 ? -9.667 5.411 2.483 1.00 95.06 72 GLY A N 1
ATOM 564 C CA . GLY A 1 72 ? -10.524 5.321 3.668 1.00 95.06 72 GLY A CA 1
ATOM 565 C C . GLY A 1 72 ? -9.775 5.096 4.984 1.00 95.06 72 GLY A C 1
ATOM 566 O O . GLY A 1 72 ? -10.358 5.297 6.040 1.00 95.06 72 GLY A O 1
ATOM 567 N N . LEU A 1 73 ? -8.488 4.737 4.939 1.00 96.44 73 LEU A N 1
ATOM 568 C CA . LEU A 1 73 ? -7.686 4.487 6.139 1.00 96.44 73 LEU A CA 1
ATOM 569 C C . LEU A 1 73 ? -7.255 5.770 6.858 1.00 96.44 73 LEU A C 1
ATOM 571 O O . LEU A 1 73 ? -6.877 5.685 8.026 1.00 96.44 73 LEU A O 1
ATOM 575 N N . ASN A 1 74 ? -7.324 6.923 6.179 1.00 95.12 74 ASN A N 1
ATOM 576 C CA . ASN A 1 74 ? -6.926 8.233 6.704 1.00 95.12 74 ASN A CA 1
ATOM 577 C C . ASN A 1 74 ? -5.530 8.198 7.355 1.00 95.12 74 ASN A C 1
ATOM 579 O O . ASN A 1 74 ? -5.366 8.536 8.524 1.00 95.12 74 ASN A O 1
ATOM 583 N N . LEU A 1 75 ? -4.550 7.688 6.605 1.00 96.88 75 LEU A N 1
ATOM 584 C CA . LEU A 1 75 ? -3.164 7.593 7.054 1.00 96.88 75 LEU A CA 1
ATOM 585 C C . LEU A 1 75 ? -2.523 8.981 7.023 1.00 96.88 75 LEU A C 1
ATOM 587 O O . LEU A 1 75 ? -2.566 9.658 5.995 1.00 96.88 75 LEU A O 1
ATOM 591 N N . GLU A 1 76 ? -1.909 9.370 8.134 1.00 96.94 76 GLU A N 1
ATOM 592 C CA . GLU A 1 76 ? -1.138 10.608 8.229 1.00 96.94 76 GLU A CA 1
ATOM 593 C C . GLU A 1 76 ? 0.091 10.545 7.310 1.00 96.94 76 GLU A C 1
ATOM 595 O O . GLU A 1 76 ? 0.674 9.464 7.162 1.00 96.94 76 GLU A O 1
ATOM 600 N N . PRO A 1 77 ? 0.533 11.664 6.713 1.00 94.50 77 PRO A N 1
ATOM 601 C CA . PRO A 1 77 ? 1.746 11.701 5.900 1.00 94.50 77 PRO A CA 1
ATOM 602 C C . PRO A 1 77 ? 2.995 11.201 6.646 1.00 94.50 77 PRO A C 1
ATOM 604 O O . PRO A 1 77 ? 3.057 11.198 7.875 1.00 94.50 77 PRO A O 1
ATOM 607 N N . GLY A 1 78 ? 4.010 10.782 5.889 1.00 93.31 78 GLY A N 1
ATOM 608 C CA . GLY A 1 78 ? 5.313 10.377 6.422 1.00 93.31 78 GLY A CA 1
ATOM 609 C C . GLY A 1 78 ? 5.490 8.870 6.627 1.00 93.31 78 GLY A C 1
ATOM 610 O O . GLY A 1 78 ? 4.533 8.086 6.626 1.00 93.31 78 GLY A O 1
ATOM 611 N N . ALA A 1 79 ? 6.750 8.472 6.797 1.00 94.38 79 ALA A N 1
ATOM 612 C CA . ALA A 1 79 ? 7.154 7.076 6.893 1.00 94.38 79 ALA A CA 1
ATOM 613 C C . ALA A 1 79 ? 6.589 6.400 8.149 1.00 94.38 79 ALA A C 1
ATOM 615 O O . ALA A 1 79 ? 6.630 6.957 9.245 1.00 94.38 79 ALA A O 1
ATOM 616 N N . GLY A 1 80 ? 6.083 5.179 7.990 1.00 95.75 80 GLY A N 1
ATOM 617 C CA . GLY A 1 80 ? 5.746 4.312 9.113 1.00 95.75 80 GLY A CA 1
ATOM 618 C C . GLY A 1 80 ? 6.826 3.263 9.364 1.00 95.75 80 GLY A C 1
ATOM 619 O O . GLY A 1 80 ? 7.750 3.055 8.571 1.00 95.75 80 GLY A O 1
ATOM 620 N N . LYS A 1 81 ? 6.714 2.570 10.499 1.00 94.50 81 LYS A N 1
ATOM 621 C CA . LYS A 1 81 ? 7.646 1.500 10.864 1.00 94.50 81 LYS A CA 1
ATOM 622 C C . LYS A 1 81 ? 7.624 0.389 9.808 1.00 94.50 81 LYS A C 1
ATOM 624 O O . LYS A 1 81 ? 6.573 -0.182 9.522 1.00 94.50 81 LYS A O 1
ATOM 629 N N . GLY A 1 82 ? 8.800 0.042 9.286 1.00 93.06 82 GLY A N 1
ATOM 630 C CA . GLY A 1 82 ? 8.964 -1.024 8.294 1.00 93.06 82 GLY A CA 1
ATOM 631 C C . GLY A 1 82 ? 8.680 -0.612 6.848 1.00 93.06 82 GLY A C 1
ATOM 632 O O . GLY A 1 82 ? 8.588 -1.498 6.010 1.00 93.06 82 GLY A O 1
ATOM 633 N N . MET A 1 83 ? 8.527 0.686 6.559 1.00 95.94 83 MET A N 1
ATOM 634 C CA . MET A 1 83 ? 8.482 1.193 5.185 1.00 95.94 83 MET A CA 1
ATOM 635 C C . MET A 1 83 ? 9.861 1.059 4.530 1.00 95.94 83 MET A C 1
ATOM 637 O O . MET A 1 83 ? 10.881 1.344 5.168 1.00 95.94 83 MET A O 1
ATOM 641 N N . ASN A 1 84 ? 9.892 0.622 3.272 1.00 92.75 84 ASN A N 1
ATOM 642 C CA . ASN A 1 84 ? 11.119 0.532 2.492 1.00 92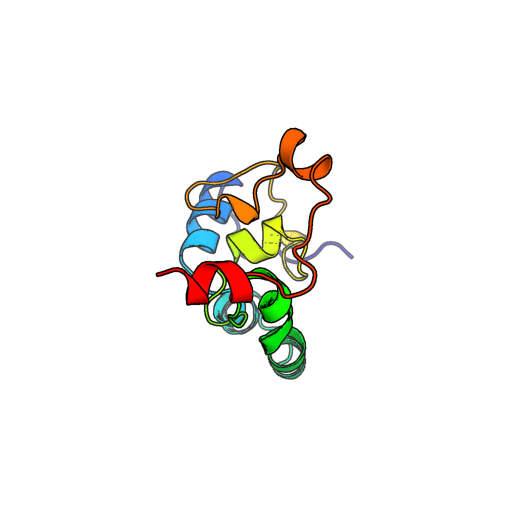.75 84 ASN A CA 1
ATOM 643 C C . ASN A 1 84 ? 11.724 1.934 2.297 1.00 92.75 84 ASN A C 1
ATOM 645 O O . ASN A 1 84 ? 11.007 2.896 2.024 1.00 92.75 84 ASN A O 1
ATOM 649 N N . ARG A 1 85 ? 13.052 2.052 2.425 1.00 90.12 85 ARG A N 1
ATOM 650 C CA . ARG A 1 85 ? 13.785 3.306 2.220 1.00 90.12 85 ARG A CA 1
ATOM 651 C C . ARG A 1 85 ? 13.527 3.904 0.837 1.00 90.12 85 ARG A C 1
ATOM 653 O O . ARG A 1 85 ? 13.391 5.117 0.765 1.00 90.12 85 ARG A O 1
ATOM 660 N N . ASP A 1 86 ? 13.386 3.072 -0.193 1.00 86.88 86 ASP A N 1
ATOM 661 C CA . ASP A 1 86 ? 13.148 3.511 -1.578 1.00 86.88 86 ASP A CA 1
ATOM 662 C C . ASP A 1 86 ? 11.768 4.166 -1.778 1.00 86.88 86 ASP A C 1
ATOM 664 O O . ASP A 1 86 ? 11.526 4.821 -2.786 1.00 86.88 86 ASP A O 1
ATOM 668 N N . ILE A 1 87 ? 10.850 3.991 -0.820 1.00 92.00 87 ILE A N 1
ATOM 669 C CA . ILE A 1 87 ? 9.511 4.600 -0.824 1.00 92.00 87 ILE A CA 1
ATOM 670 C C . ILE A 1 87 ? 9.473 5.915 -0.040 1.00 92.00 87 ILE A C 1
ATOM 672 O O . ILE A 1 87 ? 8.560 6.719 -0.217 1.00 92.00 87 ILE A O 1
ATOM 676 N N . ILE A 1 88 ? 10.442 6.145 0.847 1.00 91.94 88 ILE A N 1
ATOM 677 C CA . ILE A 1 88 ? 10.474 7.347 1.678 1.00 91.94 88 ILE A CA 1
ATOM 678 C C . ILE A 1 88 ? 11.015 8.500 0.822 1.00 91.94 88 ILE A C 1
ATOM 680 O O . ILE A 1 88 ? 12.151 8.396 0.357 1.00 91.94 88 ILE A O 1
ATOM 684 N N . PRO A 1 89 ? 10.260 9.604 0.645 1.00 85.88 89 PRO A N 1
ATOM 685 C CA . PRO A 1 89 ? 10.730 10.751 -0.123 1.00 85.88 89 PRO A CA 1
ATOM 686 C C . PRO A 1 89 ? 12.080 11.263 0.385 1.00 85.88 89 PRO A C 1
ATOM 688 O O . PRO A 1 89 ? 12.305 11.363 1.596 1.00 85.88 89 PRO A O 1
ATOM 691 N N . ASN A 1 90 ? 12.972 11.584 -0.546 1.00 85.19 90 ASN A N 1
ATOM 692 C CA . ASN A 1 90 ? 14.304 12.096 -0.265 1.00 85.19 90 ASN A CA 1
ATOM 693 C C . ASN A 1 90 ? 14.637 13.203 -1.274 1.00 85.19 90 ASN A C 1
ATOM 695 O O . ASN A 1 90 ? 14.806 12.930 -2.460 1.00 85.19 90 ASN A O 1
ATOM 699 N N . GLU A 1 91 ? 14.752 14.440 -0.787 1.00 84.00 91 GLU A N 1
ATOM 700 C CA . GLU A 1 91 ? 14.995 15.629 -1.617 1.00 84.00 91 GLU A CA 1
ATOM 701 C C . GLU A 1 91 ? 16.332 15.572 -2.380 1.0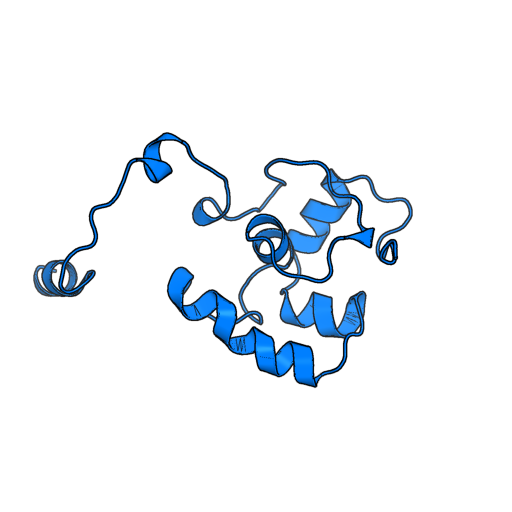0 84.00 91 GLU A C 1
ATOM 703 O O . GLU A 1 91 ? 16.446 16.094 -3.485 1.00 84.00 91 GLU A O 1
ATOM 708 N N . GLU A 1 92 ? 17.361 14.922 -1.829 1.00 80.75 92 GLU A N 1
ATOM 709 C CA . GLU A 1 92 ? 18.660 14.770 -2.496 1.00 80.75 92 GLU A CA 1
ATOM 710 C C . GLU A 1 92 ? 18.561 13.798 -3.681 1.00 80.75 92 GLU A C 1
ATOM 712 O O . GLU A 1 92 ? 19.087 14.075 -4.759 1.00 80.75 92 GLU A O 1
ATOM 717 N N . ALA A 1 93 ? 17.822 12.698 -3.510 1.00 75.62 93 ALA A N 1
ATOM 718 C CA . ALA A 1 93 ? 17.578 11.715 -4.561 1.00 75.62 93 ALA A CA 1
ATOM 719 C C . ALA A 1 93 ? 16.708 12.269 -5.702 1.00 75.62 93 ALA A C 1
ATOM 721 O O . ALA A 1 93 ? 16.917 11.901 -6.853 1.00 75.62 93 ALA A O 1
ATOM 722 N N . GLU A 1 94 ? 15.778 13.186 -5.423 1.00 73.00 94 GLU A N 1
ATOM 723 C CA . GLU A 1 94 ? 14.973 13.846 -6.466 1.00 73.00 94 GLU A CA 1
ATOM 724 C C . GLU A 1 94 ? 15.820 14.705 -7.423 1.00 73.00 94 GLU A C 1
ATOM 726 O O . GLU A 1 94 ? 15.452 14.886 -8.584 1.00 73.00 94 GLU A O 1
ATOM 731 N N . ASN A 1 95 ? 16.991 15.174 -6.980 1.00 76.62 95 ASN A N 1
ATOM 732 C CA . ASN A 1 95 ? 17.959 15.869 -7.835 1.00 76.62 95 ASN A CA 1
ATOM 733 C C . ASN A 1 95 ? 18.830 14.904 -8.670 1.00 76.62 95 ASN A C 1
ATOM 735 O O . ASN A 1 95 ? 19.605 15.342 -9.525 1.00 76.62 95 ASN A O 1
ATOM 739 N N . TYR A 1 96 ? 18.734 13.594 -8.426 1.00 67.00 96 TYR A N 1
ATOM 740 C CA . TYR A 1 96 ? 19.569 12.568 -9.040 1.00 67.00 96 TYR A CA 1
ATOM 741 C C . TYR A 1 96 ? 18.918 12.021 -10.323 1.00 67.00 96 TYR A C 1
ATOM 743 O O . TYR A 1 96 ? 18.002 11.207 -10.280 1.00 67.00 96 TYR A O 1
ATOM 751 N N . PHE A 1 97 ? 19.411 12.450 -11.491 1.00 60.38 97 PHE A N 1
ATOM 752 C CA . PHE A 1 97 ? 18.886 12.055 -12.814 1.00 60.38 97 PHE A CA 1
ATOM 753 C C . PHE A 1 97 ? 19.890 11.232 -13.654 1.00 60.38 97 PHE A C 1
ATOM 755 O O . PHE A 1 97 ? 19.858 11.248 -14.882 1.00 60.38 97 PHE A O 1
ATOM 762 N N . TYR A 1 98 ? 20.829 10.514 -13.030 1.00 67.00 98 TYR A N 1
ATOM 763 C CA . TYR A 1 98 ? 21.763 9.660 -13.775 1.00 67.00 98 TYR A CA 1
ATOM 764 C C . TYR A 1 98 ? 21.264 8.216 -13.831 1.00 67.00 98 TYR A C 1
ATOM 766 O O . TYR A 1 98 ? 21.414 7.449 -12.883 1.00 67.00 98 TYR A O 1
ATOM 774 N N . HIS A 1 99 ? 20.709 7.832 -14.981 1.00 70.31 99 HIS A N 1
ATOM 775 C CA . HIS A 1 99 ? 20.536 6.430 -15.349 1.00 70.31 99 HIS A CA 1
ATOM 776 C C . HIS A 1 99 ? 21.728 5.989 -16.195 1.00 70.31 99 HIS A C 1
ATOM 778 O O . HIS A 1 99 ? 22.059 6.633 -17.193 1.00 70.31 99 HIS A O 1
ATOM 784 N N . PHE A 1 100 ? 22.367 4.879 -15.823 1.00 71.00 100 PHE A N 1
ATOM 785 C CA . PHE A 1 100 ? 23.319 4.235 -16.721 1.00 71.00 100 PHE A CA 1
ATOM 786 C C . PHE A 1 100 ? 22.586 3.825 -18.011 1.00 71.00 100 PHE A C 1
ATOM 788 O O . PHE A 1 100 ? 21.495 3.252 -17.923 1.00 71.00 100 PHE A O 1
ATOM 795 N N . PRO A 1 101 ? 23.146 4.103 -19.202 1.00 75.06 101 PRO A N 1
ATOM 796 C CA . PRO A 1 101 ? 22.480 3.828 -20.478 1.00 75.06 101 PRO A CA 1
ATOM 797 C C . PRO A 1 101 ? 22.176 2.336 -20.694 1.00 75.06 101 PRO A C 1
ATOM 799 O O . PRO A 1 101 ? 21.267 1.997 -21.445 1.00 75.06 101 PRO A O 1
ATOM 802 N N . ASP A 1 102 ? 22.903 1.449 -20.016 1.00 80.44 102 ASP A N 1
ATOM 803 C CA . ASP A 1 102 ? 22.720 -0.004 -19.998 1.00 80.44 102 ASP A CA 1
ATOM 804 C C . ASP A 1 102 ? 22.234 -0.540 -18.632 1.00 80.44 102 ASP A C 1
ATOM 806 O O . ASP A 1 102 ? 22.266 -1.747 -18.380 1.00 80.44 102 ASP A O 1
ATOM 810 N N . GLY A 1 103 ? 21.789 0.341 -17.728 1.00 76.19 103 GLY A N 1
ATOM 811 C CA . GLY A 1 103 ? 21.477 -0.006 -16.342 1.00 76.19 103 GLY A CA 1
ATOM 812 C C . GLY A 1 103 ? 22.713 -0.494 -15.576 1.00 76.19 103 GLY A C 1
ATOM 813 O O . GLY A 1 103 ? 23.822 -0.013 -15.770 1.00 76.19 103 GLY A O 1
ATOM 814 N N . ASN A 1 104 ? 22.549 -1.490 -14.705 1.00 77.12 104 ASN A N 1
ATOM 815 C CA . ASN A 1 104 ? 23.663 -2.009 -13.897 1.00 77.12 104 ASN A CA 1
ATOM 816 C C . ASN A 1 104 ? 24.540 -3.036 -14.647 1.00 77.12 104 ASN A C 1
ATOM 818 O O . ASN A 1 104 ? 25.393 -3.677 -14.029 1.00 77.12 104 ASN A O 1
ATOM 822 N N . ALA A 1 105 ? 24.336 -3.234 -15.957 1.00 80.19 105 ALA A N 1
ATOM 823 C CA . ALA A 1 105 ? 24.960 -4.320 -16.714 1.00 80.19 105 ALA A CA 1
ATOM 824 C C . ALA A 1 105 ? 26.490 -4.201 -16.786 1.00 80.19 105 ALA A C 1
ATOM 826 O O . ALA A 1 105 ? 27.186 -5.196 -16.579 1.00 80.19 105 ALA A O 1
ATOM 827 N N . SER A 1 106 ? 27.022 -3.000 -17.026 1.00 79.69 106 SER A N 1
ATOM 828 C CA . SER A 1 106 ? 28.469 -2.760 -17.013 1.00 79.69 106 SER A CA 1
ATOM 829 C C . SER A 1 106 ? 29.104 -3.040 -15.646 1.00 79.69 106 SER A C 1
ATOM 831 O O . SER A 1 106 ? 30.160 -3.663 -15.594 1.00 79.69 106 SER A O 1
ATOM 833 N N . ILE A 1 107 ? 28.450 -2.667 -14.537 1.00 77.88 107 ILE A N 1
ATOM 834 C CA . ILE A 1 107 ? 28.957 -2.938 -13.177 1.00 77.88 107 ILE A CA 1
ATOM 835 C C . ILE A 1 107 ? 28.959 -4.441 -12.887 1.00 77.88 107 ILE A C 1
ATOM 837 O O . ILE A 1 107 ? 29.954 -4.970 -12.403 1.00 77.88 107 ILE A O 1
ATOM 841 N N . ALA A 1 108 ? 27.878 -5.148 -13.226 1.00 77.94 108 ALA A N 1
ATOM 842 C CA . ALA A 1 108 ? 27.772 -6.587 -12.994 1.00 77.94 108 ALA A CA 1
ATOM 843 C C . ALA A 1 108 ? 28.836 -7.405 -13.748 1.00 77.94 108 ALA A C 1
ATOM 845 O O . ALA A 1 108 ? 29.183 -8.494 -13.313 1.00 77.94 108 ALA A O 1
ATOM 846 N N . ARG A 1 109 ? 29.360 -6.889 -14.868 1.00 81.88 109 ARG A N 1
ATOM 847 C CA . ARG A 1 109 ? 30.433 -7.530 -15.649 1.00 81.88 109 ARG A CA 1
ATOM 848 C C . ARG A 1 109 ? 31.842 -7.290 -15.094 1.00 81.88 109 ARG A C 1
ATOM 850 O O . ARG A 1 109 ? 32.778 -7.909 -15.590 1.00 81.88 109 ARG A O 1
ATOM 857 N N . LEU A 1 110 ? 32.004 -6.374 -14.138 1.00 82.12 110 LEU A N 1
ATOM 858 C CA . LEU A 1 110 ? 33.290 -6.050 -13.504 1.00 82.12 110 LEU A CA 1
ATOM 859 C C . LEU A 1 110 ? 33.536 -6.822 -12.194 1.00 82.12 110 LEU A C 1
ATOM 861 O O . LEU A 1 110 ? 34.605 -6.664 -11.604 1.00 82.12 110 LEU A O 1
ATOM 865 N N . LEU A 1 111 ? 32.564 -7.621 -11.743 1.00 67.00 111 LEU A N 1
ATOM 866 C CA . LEU A 1 111 ? 32.625 -8.496 -10.566 1.00 67.00 111 LEU A CA 1
ATOM 867 C C . LEU A 1 111 ? 32.773 -9.959 -10.996 1.00 67.00 111 LEU A C 1
ATOM 869 O O . LEU A 1 111 ? 33.449 -10.706 -10.256 1.00 67.00 111 LEU A O 1
#

Radius of gyration: 16.17 Å; chains: 1; bounding box: 50×26×37 Å